Protein AF-A0AAV5FQT5-F1 (afdb_monomer)

Structure (mmCIF, N/CA/C/O backbone):
data_AF-A0AAV5FQT5-F1
#
_entry.id   AF-A0AAV5FQT5-F1
#
loop_
_atom_site.group_PDB
_atom_site.id
_atom_site.type_symbol
_atom_site.label_atom_id
_atom_site.label_alt_id
_atom_site.label_comp_id
_atom_site.label_asym_id
_atom_site.label_entity_id
_atom_site.label_seq_id
_atom_site.pdbx_PDB_ins_code
_atom_site.Cartn_x
_atom_site.Cartn_y
_atom_site.Cartn_z
_atom_site.occupancy
_atom_site.B_iso_or_equiv
_atom_site.auth_seq_id
_atom_site.auth_comp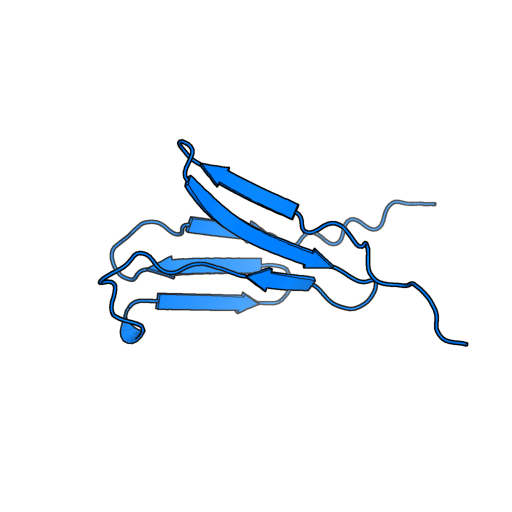_id
_atom_site.auth_asym_id
_atom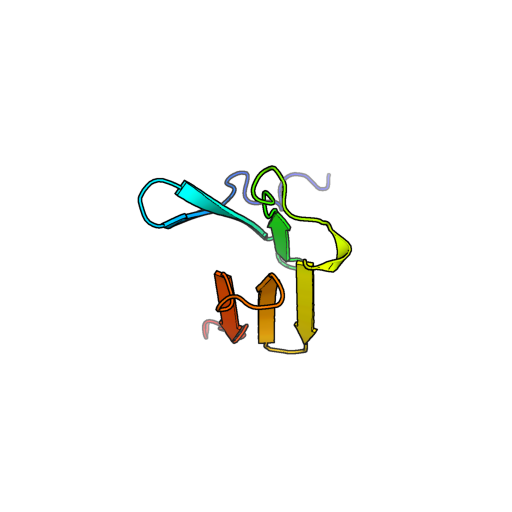_site.auth_atom_id
_atom_site.pdbx_PDB_model_num
ATOM 1 N N . MET A 1 1 ? 30.714 1.470 -10.345 1.00 42.59 1 MET A N 1
ATOM 2 C CA . MET A 1 1 ? 29.818 2.526 -9.838 1.00 42.59 1 MET A CA 1
ATOM 3 C C . MET A 1 1 ? 28.387 2.132 -10.179 1.00 42.59 1 MET A C 1
ATOM 5 O O . MET A 1 1 ? 28.074 2.060 -11.358 1.00 42.59 1 MET A O 1
ATOM 9 N N . ALA A 1 2 ? 27.563 1.783 -9.188 1.00 47.50 2 ALA A N 1
ATOM 10 C CA . ALA A 1 2 ? 26.138 1.485 -9.373 1.00 47.50 2 ALA A CA 1
ATOM 11 C C . ALA A 1 2 ? 25.345 2.747 -9.022 1.00 47.50 2 ALA A C 1
ATOM 13 O O . ALA A 1 2 ? 24.811 2.887 -7.927 1.00 47.50 2 ALA A O 1
ATOM 14 N N . GLU A 1 3 ? 25.389 3.726 -9.915 1.00 51.31 3 GLU A N 1
ATOM 15 C CA . GLU A 1 3 ? 24.834 5.046 -9.655 1.00 51.31 3 GLU A CA 1
ATOM 16 C C . GLU A 1 3 ? 23.615 5.234 -10.558 1.00 51.31 3 GLU A C 1
ATOM 18 O O . GLU A 1 3 ? 23.747 5.362 -11.772 1.00 51.31 3 GLU A O 1
ATOM 23 N N . LYS A 1 4 ? 22.436 5.276 -9.918 1.00 56.44 4 LYS A N 1
ATOM 24 C CA . LYS A 1 4 ? 21.155 5.795 -10.437 1.00 56.44 4 LYS A CA 1
ATOM 25 C C . LYS A 1 4 ? 20.275 4.813 -11.236 1.00 56.44 4 LYS A C 1
ATOM 27 O O . LYS A 1 4 ? 20.104 4.942 -12.441 1.00 56.44 4 LYS A O 1
ATOM 32 N N . LEU A 1 5 ? 19.619 3.888 -10.525 1.00 53.19 5 LEU A N 1
ATOM 33 C CA . LEU A 1 5 ? 18.516 3.057 -11.054 1.00 53.19 5 LEU A CA 1
ATOM 34 C C . LEU A 1 5 ? 17.195 3.172 -10.268 1.00 53.19 5 LEU A C 1
ATOM 36 O O . LEU A 1 5 ? 16.264 2.417 -10.525 1.00 53.19 5 LEU A O 1
ATOM 40 N N . ALA A 1 6 ? 17.073 4.129 -9.345 1.00 50.44 6 ALA A N 1
ATOM 41 C CA . ALA A 1 6 ? 15.777 4.477 -8.769 1.00 50.44 6 ALA A CA 1
ATOM 42 C C . ALA A 1 6 ? 15.267 5.761 -9.445 1.00 50.44 6 ALA A C 1
ATOM 44 O O . ALA A 1 6 ? 16.000 6.758 -9.463 1.00 50.44 6 ALA A O 1
ATOM 45 N N . PRO A 1 7 ? 14.048 5.794 -10.010 1.00 54.38 7 PRO A N 1
ATOM 46 C CA . PRO A 1 7 ? 13.407 7.062 -10.303 1.00 54.38 7 PRO A CA 1
ATOM 47 C C . PRO A 1 7 ? 13.305 7.836 -8.984 1.00 54.38 7 PRO A C 1
ATOM 49 O O . PRO A 1 7 ? 12.669 7.392 -8.038 1.00 54.38 7 PRO A O 1
ATOM 52 N N . GLU A 1 8 ? 13.938 9.008 -8.908 1.00 61.03 8 GLU A N 1
ATOM 53 C CA . GLU A 1 8 ? 13.909 9.864 -7.705 1.00 61.03 8 GLU A CA 1
ATOM 54 C C . GLU A 1 8 ? 12.491 10.347 -7.343 1.00 61.03 8 GLU A C 1
ATOM 56 O O . GLU A 1 8 ? 12.277 10.917 -6.274 1.00 61.03 8 GLU A O 1
ATOM 61 N N . LYS A 1 9 ? 11.507 10.146 -8.228 1.00 75.88 9 LYS A N 1
ATOM 62 C CA . LYS A 1 9 ? 10.126 10.578 -8.031 1.00 75.88 9 LYS A CA 1
ATOM 63 C C . LYS A 1 9 ? 9.258 9.438 -7.517 1.00 75.88 9 LYS A C 1
ATOM 65 O O . LYS A 1 9 ? 8.907 8.529 -8.262 1.00 75.88 9 LYS A O 1
ATOM 70 N N . ARG A 1 10 ? 8.823 9.578 -6.266 1.00 87.56 10 ARG A N 1
ATOM 71 C CA . ARG A 1 10 ? 7.645 8.876 -5.754 1.00 87.56 10 ARG A CA 1
ATOM 72 C C . ARG A 1 10 ? 6.396 9.366 -6.473 1.00 87.56 10 ARG A C 1
ATOM 74 O O . ARG A 1 10 ? 6.198 10.567 -6.670 1.00 87.56 10 ARG A O 1
ATOM 81 N N . HIS A 1 11 ? 5.554 8.421 -6.846 1.00 87.56 11 HIS A N 1
ATOM 82 C CA . HIS A 1 11 ? 4.211 8.658 -7.339 1.00 87.56 11 HIS A CA 1
ATOM 83 C C . HIS A 1 11 ? 3.233 8.626 -6.164 1.00 87.56 11 HIS A C 1
ATOM 85 O O . HIS A 1 11 ? 3.469 7.927 -5.183 1.00 87.56 11 HIS A O 1
ATOM 91 N N . ALA A 1 12 ? 2.136 9.375 -6.257 1.00 88.00 12 ALA A N 1
ATOM 92 C CA . ALA A 1 12 ? 1.108 9.424 -5.225 1.00 88.00 12 ALA A CA 1
ATOM 93 C C . ALA A 1 12 ? -0.279 9.324 -5.858 1.00 88.00 12 ALA A C 1
ATOM 95 O O . ALA A 1 12 ? -0.567 10.007 -6.844 1.00 88.00 12 ALA A O 1
ATOM 96 N N . PHE A 1 13 ? -1.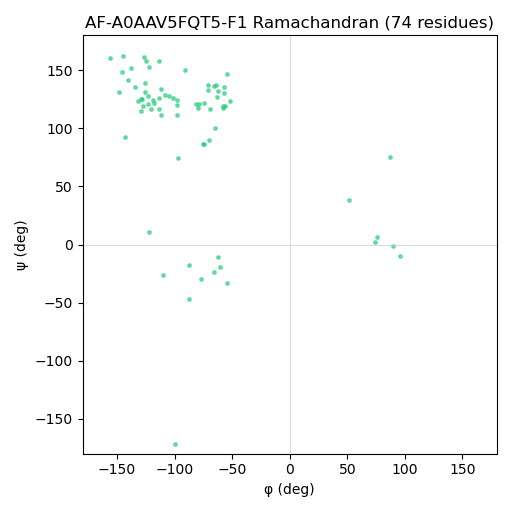149 8.510 -5.268 1.00 84.31 13 PHE A N 1
ATOM 97 C CA . PHE A 1 13 ? -2.568 8.501 -5.590 1.00 84.31 13 PHE A CA 1
ATOM 98 C C . PHE A 1 13 ? -3.320 9.330 -4.551 1.00 84.31 13 PHE A C 1
ATOM 100 O O . PHE A 1 13 ? -3.283 9.038 -3.354 1.00 84.31 13 PHE A O 1
ATOM 107 N N . VAL A 1 14 ? -3.996 10.379 -5.017 1.00 84.12 14 VAL A N 1
ATOM 108 C CA . VAL A 1 14 ? -4.777 11.292 -4.180 1.00 84.12 14 VAL A CA 1
ATOM 109 C C . VAL A 1 14 ? -6.251 11.142 -4.537 1.00 84.12 14 VAL A C 1
ATOM 111 O O . VAL A 1 14 ? -6.633 11.295 -5.694 1.00 84.12 14 VAL A O 1
ATOM 114 N N . HIS A 1 15 ? -7.084 10.877 -3.535 1.00 77.12 15 HIS A N 1
ATOM 115 C CA . HIS A 1 15 ? -8.532 10.783 -3.662 1.00 77.12 15 HIS A CA 1
ATOM 116 C C 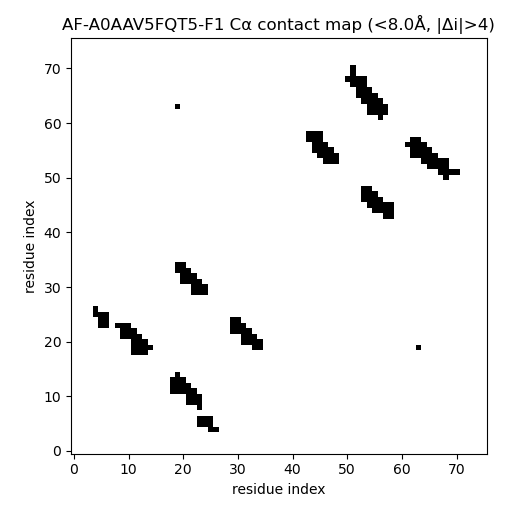. HIS A 1 15 ? -9.188 11.776 -2.698 1.00 77.12 15 HIS A C 1
ATOM 118 O O . HIS A 1 15 ? -8.854 11.805 -1.518 1.00 77.12 15 HIS A O 1
ATOM 124 N N . ASN A 1 16 ? -10.094 12.625 -3.193 1.00 82.88 16 ASN A N 1
ATOM 125 C CA . ASN A 1 16 ? -10.752 13.684 -2.408 1.00 82.88 16 ASN A CA 1
ATOM 126 C C . ASN A 1 16 ? -9.777 14.588 -1.625 1.00 82.88 16 ASN A C 1
ATOM 128 O O . ASN A 1 16 ? -10.031 14.959 -0.483 1.00 82.88 16 ASN A O 1
ATOM 132 N N . GLY A 1 17 ? -8.626 14.912 -2.224 1.00 82.88 17 GLY A N 1
ATOM 133 C CA . GLY A 1 17 ? -7.587 15.722 -1.576 1.00 82.88 17 GLY A CA 1
ATOM 134 C C . GLY A 1 17 ? -6.779 14.987 -0.501 1.00 82.88 17 GLY A C 1
ATOM 135 O O . GLY A 1 17 ? -5.886 15.583 0.095 1.00 82.88 17 GLY A O 1
ATOM 136 N N . GLN A 1 18 ? -7.047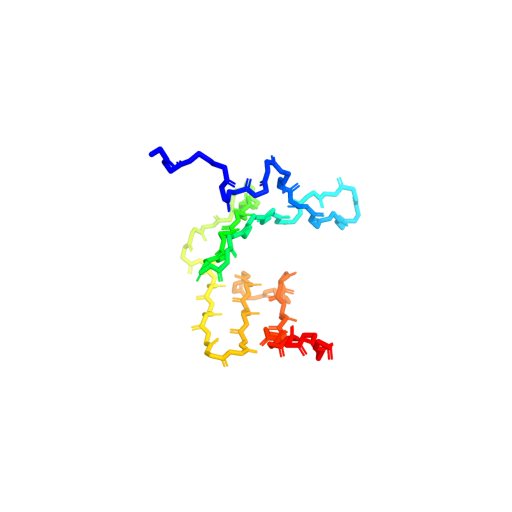 13.699 -0.269 1.00 81.31 18 GLN A N 1
ATOM 137 C CA . GLN A 1 18 ? -6.298 12.853 0.652 1.00 81.31 18 GLN A CA 1
ATOM 138 C C . GLN A 1 18 ? -5.387 11.903 -0.119 1.00 81.31 18 GLN A C 1
ATOM 140 O O . GLN A 1 18 ? -5.818 11.191 -1.026 1.00 81.31 18 GLN A O 1
ATOM 145 N N . LYS A 1 19 ? -4.107 11.889 0.248 1.00 85.62 19 LYS A N 1
ATOM 146 C CA . LYS A 1 19 ? -3.136 10.931 -0.276 1.00 85.62 19 LYS A CA 1
ATOM 147 C C . LYS A 1 19 ? -3.474 9.545 0.273 1.00 85.62 19 LYS A C 1
ATOM 149 O O . LYS A 1 19 ? -3.455 9.345 1.482 1.00 85.62 19 LYS A O 1
ATOM 154 N N . VAL A 1 20 ? -3.825 8.619 -0.614 1.00 80.62 20 VAL A N 1
ATOM 155 C CA . VAL A 1 20 ? -4.234 7.255 -0.249 1.00 80.62 20 VAL A CA 1
ATOM 156 C C . VAL A 1 20 ? -3.011 6.349 -0.150 1.00 80.62 20 VAL A C 1
ATOM 158 O O . VAL A 1 20 ? -2.866 5.611 0.819 1.00 80.62 20 VAL A O 1
ATOM 161 N N . PHE A 1 21 ? -2.121 6.411 -1.143 1.00 85.06 21 PHE A N 1
ATOM 162 C CA . PHE A 1 21 ? -0.856 5.682 -1.144 1.00 85.06 21 PHE A CA 1
ATOM 163 C C . PHE A 1 21 ? 0.176 6.353 -2.049 1.00 85.06 21 PHE A C 1
ATOM 165 O O . PHE A 1 21 ? -0.163 7.132 -2.945 1.00 85.06 21 PHE A O 1
ATOM 172 N N . GLU A 1 22 ? 1.437 6.015 -1.816 1.00 89.44 22 GLU A N 1
ATOM 173 C CA . GLU A 1 22 ? 2.582 6.393 -2.636 1.00 89.44 22 GLU A CA 1
ATOM 174 C C . GLU A 1 22 ? 3.304 5.149 -3.127 1.00 89.44 22 GLU A C 1
ATOM 176 O O . GLU A 1 22 ? 3.276 4.112 -2.466 1.00 89.44 22 GLU A O 1
ATOM 181 N N . TRP A 1 23 ? 3.968 5.249 -4.272 1.00 88.06 23 TRP A N 1
ATOM 182 C CA . TRP A 1 23 ? 4.844 4.185 -4.733 1.00 88.06 23 TRP A CA 1
ATOM 183 C C . TRP A 1 23 ? 6.056 4.716 -5.483 1.00 88.06 23 TRP A C 1
ATOM 185 O O . TRP A 1 23 ? 5.998 5.740 -6.166 1.00 88.06 23 TRP A O 1
ATOM 195 N N . ASP A 1 24 ? 7.154 3.986 -5.369 1.00 88.50 24 ASP A N 1
ATOM 196 C CA . ASP A 1 24 ? 8.286 4.069 -6.280 1.00 88.50 24 ASP A CA 1
ATOM 197 C C . ASP A 1 24 ? 8.578 2.676 -6.830 1.00 88.50 24 ASP A C 1
ATOM 199 O O . ASP A 1 24 ? 8.132 1.665 -6.286 1.00 88.50 24 ASP A O 1
ATOM 203 N N . GLN A 1 25 ? 9.241 2.626 -7.977 1.00 82.94 25 GLN A N 1
ATOM 204 C CA . GLN A 1 25 ? 9.574 1.367 -8.624 1.00 82.94 25 GLN A CA 1
ATOM 205 C C . GLN A 1 25 ? 10.966 1.437 -9.224 1.00 82.94 25 GLN A C 1
ATOM 207 O O . GLN A 1 25 ? 11.342 2.456 -9.796 1.00 82.94 25 GLN A O 1
ATOM 212 N N . THR A 1 26 ? 11.708 0.349 -9.126 1.00 85.19 26 THR A N 1
ATOM 213 C CA . THR A 1 26 ? 12.909 0.104 -9.922 1.00 85.19 26 THR A CA 1
ATOM 214 C C . THR A 1 26 ? 12.546 -0.831 -11.081 1.00 85.19 26 THR A C 1
ATOM 216 O O . THR A 1 26 ? 11.374 -1.118 -11.321 1.00 85.19 26 THR A O 1
ATOM 219 N N . LEU A 1 27 ? 13.542 -1.306 -11.832 1.00 80.81 27 LEU A N 1
ATOM 220 C CA . LEU A 1 27 ? 13.321 -2.344 -12.846 1.00 80.81 27 LEU A CA 1
ATOM 221 C C . LEU A 1 27 ? 12.891 -3.688 -12.238 1.00 80.81 27 LEU A C 1
ATOM 223 O O . LEU A 1 27 ? 12.285 -4.497 -12.934 1.00 80.81 27 LEU A O 1
ATOM 227 N N . GLU A 1 28 ? 13.217 -3.929 -10.968 1.00 84.25 28 GLU A N 1
ATOM 228 C CA . GLU A 1 28 ? 13.052 -5.233 -10.316 1.00 84.25 28 GLU A CA 1
ATOM 229 C C . GLU A 1 28 ? 11.946 -5.221 -9.256 1.00 84.25 28 GLU A C 1
ATOM 231 O O . GLU A 1 28 ? 11.340 -6.256 -8.98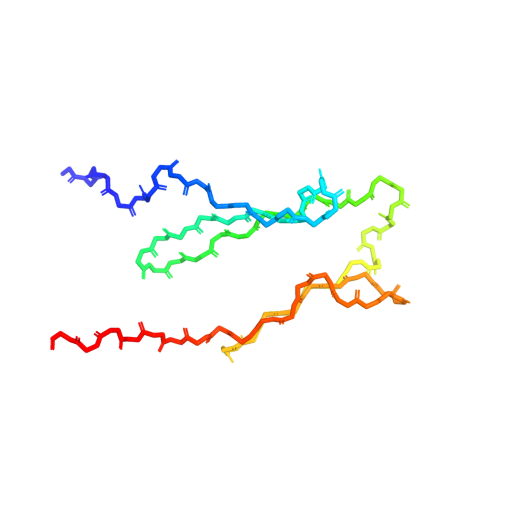1 1.00 84.25 28 GLU A O 1
ATOM 236 N N . GLU A 1 29 ? 11.654 -4.059 -8.669 1.00 82.56 29 GLU A N 1
ATOM 237 C CA . GLU A 1 29 ? 10.809 -3.958 -7.482 1.00 82.56 29 GLU A CA 1
ATOM 238 C C . GLU A 1 29 ? 9.831 -2.787 -7.565 1.00 82.56 29 GLU A C 1
ATOM 240 O O . GLU A 1 29 ? 10.107 -1.754 -8.173 1.00 82.56 29 GLU A O 1
ATOM 245 N N . VAL A 1 30 ? 8.695 -2.929 -6.881 1.00 84.19 30 VAL A N 1
ATOM 246 C CA . VAL A 1 30 ? 7.742 -1.844 -6.630 1.00 84.19 30 VAL A CA 1
ATOM 247 C C . VAL A 1 30 ? 7.557 -1.718 -5.123 1.00 84.19 30 VAL A C 1
ATOM 249 O O . VAL A 1 30 ? 7.099 -2.657 -4.471 1.00 84.19 30 VAL A O 1
ATOM 252 N N . ASN A 1 31 ? 7.867 -0.547 -4.573 1.00 86.75 31 ASN A N 1
ATOM 253 C CA . ASN A 1 31 ? 7.646 -0.216 -3.171 1.00 86.75 31 ASN A CA 1
ATOM 254 C C . ASN A 1 31 ? 6.351 0.584 -3.037 1.00 86.75 31 ASN A C 1
ATOM 256 O O . ASN A 1 31 ? 6.210 1.632 -3.660 1.00 86.75 31 ASN A O 1
ATOM 260 N N . MET A 1 32 ? 5.414 0.121 -2.205 1.00 83.88 32 MET A N 1
ATOM 261 C CA . MET A 1 32 ? 4.174 0.842 -1.892 1.00 83.88 32 MET A CA 1
ATOM 262 C C . MET A 1 32 ? 4.164 1.310 -0.435 1.00 83.88 32 MET A C 1
ATOM 264 O O . MET A 1 32 ? 4.418 0.530 0.483 1.00 83.88 32 MET A O 1
ATOM 268 N N . TYR A 1 33 ? 3.795 2.569 -0.219 1.00 86.31 33 TYR A N 1
ATOM 269 C CA . TYR A 1 33 ? 3.673 3.210 1.087 1.00 86.31 33 TYR A CA 1
ATOM 270 C C . TYR A 1 33 ? 2.229 3.651 1.300 1.00 86.31 33 TYR A C 1
ATOM 272 O O . TYR A 1 33 ? 1.668 4.388 0.491 1.00 86.31 33 TYR A O 1
ATOM 280 N N . ILE A 1 34 ? 1.614 3.200 2.389 1.00 82.00 34 ILE A N 1
ATOM 281 C CA . ILE A 1 34 ? 0.195 3.436 2.669 1.00 82.00 34 ILE A CA 1
ATOM 282 C C . ILE A 1 34 ? 0.086 3.996 4.077 1.00 82.00 34 ILE A C 1
ATOM 284 O O . ILE A 1 34 ? 0.424 3.321 5.051 1.00 82.00 34 ILE A O 1
ATOM 288 N N . GLU A 1 35 ? -0.373 5.240 4.186 1.00 80.69 35 GLU A N 1
ATOM 289 C CA . GLU A 1 35 ? -0.623 5.863 5.481 1.00 80.69 35 GLU A CA 1
ATOM 290 C C . GLU A 1 35 ? -1.964 5.365 6.022 1.00 80.69 35 GLU A C 1
ATOM 292 O O . GLU A 1 35 ? -3.022 5.583 5.431 1.00 80.69 35 GLU A O 1
ATOM 297 N N . LEU A 1 36 ? -1.928 4.672 7.160 1.00 76.50 36 LEU A N 1
ATOM 298 C CA . LEU A 1 36 ? -3.153 4.213 7.802 1.00 76.50 36 LEU A CA 1
ATOM 299 C C . LEU A 1 36 ? -3.917 5.404 8.397 1.00 76.50 36 LEU A C 1
ATOM 301 O O . LEU A 1 36 ? -3.311 6.246 9.069 1.00 76.50 36 LEU A O 1
ATOM 305 N N . PRO A 1 37 ? -5.252 5.459 8.238 1.00 75.50 37 PRO A N 1
ATOM 306 C CA . PRO A 1 37 ? -6.060 6.456 8.919 1.00 75.50 37 PRO A CA 1
ATOM 307 C C . PRO A 1 37 ? -5.855 6.360 10.435 1.00 75.50 37 PRO A C 1
ATOM 309 O O . PRO A 1 37 ? -5.854 5.268 11.016 1.00 75.50 37 PRO A O 1
ATOM 312 N N . LYS A 1 38 ? -5.697 7.513 11.093 1.00 79.88 38 LYS A N 1
ATOM 313 C CA . LYS A 1 38 ? -5.517 7.573 12.549 1.00 79.88 38 LYS A CA 1
ATOM 314 C C . LYS A 1 38 ? -6.698 6.892 13.249 1.00 79.88 38 LYS A C 1
ATOM 316 O O . LYS A 1 38 ? -7.850 7.188 12.955 1.00 79.88 38 LYS A O 1
ATOM 321 N N . GLY A 1 39 ? -6.400 5.996 14.189 1.00 81.19 39 GLY A N 1
ATOM 322 C CA . GLY A 1 39 ? -7.412 5.277 14.970 1.00 81.19 39 GLY A CA 1
ATOM 323 C C . GLY A 1 39 ? -7.892 3.957 14.362 1.00 81.19 39 GLY A C 1
ATOM 324 O O . GLY A 1 39 ? -8.678 3.267 15.006 1.00 81.19 39 GLY A O 1
ATOM 325 N N . VAL A 1 40 ? -7.408 3.557 13.179 1.00 81.50 40 VAL A N 1
ATOM 326 C CA . VAL A 1 40 ? -7.684 2.219 12.638 1.00 81.50 40 VAL A CA 1
ATOM 327 C C . VAL A 1 40 ? -6.730 1.196 13.267 1.00 81.50 40 VAL A C 1
ATOM 329 O O . VAL A 1 40 ? -5.514 1.317 13.110 1.00 81.50 40 VAL A O 1
ATOM 332 N N . PRO A 1 41 ? -7.239 0.156 13.956 1.00 85.00 41 PRO A N 1
ATOM 333 C CA . PRO A 1 41 ? -6.404 -0.923 14.463 1.00 85.00 41 PRO A CA 1
ATOM 334 C C . PRO A 1 41 ? -5.709 -1.665 13.319 1.00 85.00 41 PRO A C 1
ATOM 336 O O . PRO A 1 41 ? -6.365 -2.113 12.378 1.00 85.00 41 PRO A O 1
ATOM 339 N N . THR A 1 42 ? -4.403 -1.896 13.446 1.00 81.00 42 THR A N 1
ATOM 340 C CA . THR A 1 42 ? -3.586 -2.596 12.437 1.00 81.00 42 THR A CA 1
ATOM 341 C C . THR A 1 42 ? -4.135 -3.975 12.066 1.00 81.00 42 THR A C 1
ATOM 343 O O . THR A 1 42 ? -4.080 -4.360 10.906 1.00 81.00 42 THR A O 1
ATOM 346 N N . LYS A 1 43 ? -4.768 -4.689 13.006 1.00 85.81 43 LYS A N 1
ATOM 347 C CA . LYS A 1 43 ? -5.427 -5.990 12.762 1.00 85.81 43 LYS A CA 1
ATOM 348 C C . LYS A 1 43 ? -6.573 -5.955 11.741 1.00 85.81 43 LYS A C 1
ATOM 350 O O . LYS A 1 43 ? -7.007 -7.006 11.272 1.00 85.81 43 LYS A O 1
ATOM 355 N N . LEU A 1 44 ? -7.132 -4.775 11.473 1.00 85.38 44 LEU A N 1
ATOM 356 C CA . LEU A 1 44 ? -8.176 -4.602 10.465 1.00 85.38 44 LEU A CA 1
ATOM 357 C C . LEU A 1 44 ? -7.581 -4.346 9.083 1.00 85.38 44 LEU A C 1
ATOM 359 O O . LEU A 1 44 ? -8.285 -4.525 8.096 1.00 85.38 44 LEU A O 1
ATOM 363 N N . PHE A 1 45 ? -6.312 -3.955 8.996 1.00 84.81 45 PHE A N 1
ATOM 364 C CA . PHE A 1 45 ? -5.648 -3.758 7.722 1.00 84.81 45 PHE A CA 1
ATOM 365 C C . PHE A 1 45 ? -5.389 -5.101 7.040 1.00 84.81 45 PHE A C 1
ATOM 367 O O . PHE A 1 45 ? -4.906 -6.054 7.655 1.00 84.81 45 PHE A O 1
ATOM 374 N N . ARG A 1 46 ? -5.723 -5.175 5.754 1.00 85.69 46 ARG A N 1
ATOM 375 C CA . ARG A 1 46 ? -5.507 -6.342 4.908 1.00 85.69 46 ARG A CA 1
ATOM 376 C C . ARG A 1 46 ? -4.752 -5.900 3.664 1.00 85.69 46 ARG A C 1
ATOM 378 O O . ARG A 1 46 ? -5.261 -5.101 2.888 1.00 85.69 46 ARG A O 1
ATOM 385 N N . CYS A 1 47 ? -3.566 -6.462 3.476 1.00 85.44 47 CYS A N 1
ATOM 386 C CA . CYS A 1 47 ? -2.779 -6.336 2.257 1.00 85.44 47 CYS A CA 1
ATOM 387 C C . CYS A 1 47 ? -2.619 -7.734 1.661 1.00 85.44 47 CYS A C 1
ATOM 389 O O . CYS A 1 47 ? -2.148 -8.646 2.343 1.00 85.44 47 CYS A O 1
ATOM 391 N N . THR A 1 48 ? -3.074 -7.915 0.426 1.00 86.31 48 THR A N 1
ATOM 392 C CA . THR A 1 48 ? -2.963 -9.170 -0.316 1.00 86.31 48 THR A CA 1
ATOM 393 C C . THR A 1 48 ? -2.180 -8.891 -1.588 1.00 86.31 48 THR A C 1
ATOM 395 O O . THR A 1 48 ? -2.621 -8.114 -2.431 1.00 86.31 48 THR A O 1
ATOM 398 N N . ILE A 1 49 ? -1.016 -9.524 -1.713 1.00 84.75 49 ILE A N 1
ATOM 399 C CA . ILE A 1 49 ? -0.155 -9.432 -2.891 1.00 84.75 49 ILE A CA 1
ATOM 400 C C . ILE A 1 4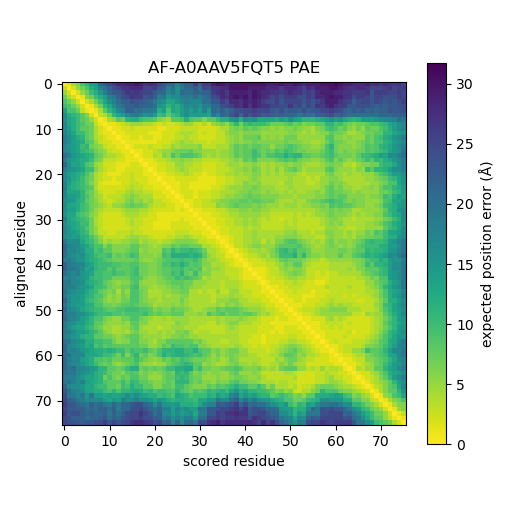9 ? -0.133 -10.816 -3.532 1.00 84.75 49 ILE A C 1
ATOM 402 O O . ILE A 1 49 ? 0.288 -11.792 -2.911 1.00 84.75 49 ILE A O 1
ATOM 406 N N . GLN A 1 50 ? -0.636 -10.902 -4.757 1.00 86.12 50 GLN A N 1
ATOM 407 C CA . GLN A 1 50 ? -0.651 -12.105 -5.582 1.00 86.12 50 GLN A CA 1
ATOM 408 C C . GLN A 1 50 ? -0.010 -11.791 -6.937 1.00 86.12 50 GLN A C 1
ATOM 410 O O . GLN A 1 50 ? 0.099 -10.633 -7.344 1.00 86.12 50 GLN A O 1
ATOM 415 N N . ALA A 1 51 ? 0.415 -12.824 -7.665 1.00 84.50 51 ALA A N 1
ATOM 416 C CA . ALA A 1 51 ? 0.938 -12.635 -9.014 1.00 84.50 51 ALA A CA 1
ATOM 417 C C . ALA A 1 51 ? -0.121 -11.946 -9.895 1.00 84.50 51 ALA A C 1
ATOM 419 O O . ALA A 1 51 ? -1.213 -12.472 -10.101 1.00 84.50 51 ALA A O 1
ATOM 420 N N . GLY A 1 52 ? 0.194 -10.747 -10.391 1.00 83.75 52 GLY A N 1
ATOM 421 C CA . GLY A 1 52 ? -0.713 -9.969 -11.235 1.00 83.75 52 GLY A CA 1
ATOM 422 C C . GLY A 1 52 ? -1.869 -9.274 -10.504 1.00 83.75 52 GLY A C 1
ATOM 423 O O . GLY A 1 52 ? -2.724 -8.686 -11.167 1.00 83.75 52 GLY A O 1
ATOM 424 N N . HIS A 1 53 ? -1.927 -9.299 -9.168 1.00 84.94 53 HIS A N 1
ATOM 425 C CA . HIS A 1 53 ? -3.012 -8.670 -8.408 1.00 84.94 53 HIS A CA 1
ATOM 426 C C . HIS A 1 53 ? -2.551 -8.147 -7.048 1.00 84.94 53 HIS A C 1
ATOM 428 O O . HIS A 1 53 ? -1.900 -8.852 -6.280 1.00 84.94 53 HIS A O 1
ATOM 434 N N . ILE A 1 54 ? -2.911 -6.901 -6.751 1.00 83.94 54 ILE A N 1
ATOM 435 C CA . ILE A 1 54 ? -2.630 -6.257 -5.470 1.00 83.94 54 ILE A CA 1
ATOM 436 C C . ILE A 1 54 ? -3.937 -5.687 -4.930 1.00 83.94 54 ILE A C 1
ATOM 438 O O . ILE A 1 54 ? -4.613 -4.896 -5.596 1.00 83.94 54 ILE A O 1
ATOM 442 N N . GLU A 1 55 ? -4.269 -6.075 -3.703 1.00 87.31 55 GLU A N 1
ATOM 443 C CA . GLU A 1 55 ? -5.412 -5.556 -2.963 1.00 87.31 55 GLU A CA 1
ATOM 444 C C . GLU A 1 55 ? -4.976 -5.023 -1.601 1.00 87.31 55 GLU A C 1
ATOM 446 O O . GLU A 1 55 ? -4.307 -5.710 -0.825 1.00 87.31 55 GLU A O 1
ATOM 451 N N . VAL A 1 56 ? -5.428 -3.813 -1.283 1.00 84.88 56 VAL A N 1
ATOM 452 C CA . VAL A 1 56 ? -5.278 -3.208 0.035 1.00 84.88 56 VAL A CA 1
ATOM 453 C C . VAL A 1 56 ? -6.623 -2.700 0.528 1.00 84.88 56 VAL A C 1
ATOM 455 O O . VAL A 1 56 ? -7.287 -1.891 -0.122 1.00 84.88 56 VAL A O 1
ATOM 458 N N . ALA A 1 57 ? -7.011 -3.157 1.715 1.00 85.25 57 ALA A N 1
ATOM 459 C CA . ALA A 1 57 ? -8.302 -2.878 2.319 1.00 85.25 57 ALA A CA 1
ATOM 460 C C . ALA A 1 57 ? -8.209 -2.729 3.842 1.00 85.25 57 ALA A C 1
ATOM 462 O O . ALA A 1 57 ? -7.276 -3.200 4.493 1.00 85.25 57 ALA A O 1
ATOM 463 N N . ILE A 1 58 ? -9.242 -2.129 4.425 1.00 85.44 58 ILE A N 1
ATOM 464 C CA . ILE A 1 58 ? -9.536 -2.210 5.856 1.00 85.44 58 ILE A CA 1
ATOM 465 C C . ILE A 1 58 ? -10.777 -3.086 5.979 1.00 85.44 58 ILE A C 1
ATOM 467 O O . ILE A 1 58 ? -11.778 -2.868 5.301 1.00 85.44 58 ILE A O 1
ATOM 471 N N . ARG A 1 59 ? -10.703 -4.107 6.831 1.00 82.38 59 ARG A N 1
ATOM 472 C CA . ARG A 1 59 ? -11.778 -5.069 7.069 1.00 82.38 59 ARG A CA 1
ATOM 473 C C . ARG A 1 59 ? -13.081 -4.329 7.388 1.00 82.38 59 ARG A C 1
ATOM 475 O O . ARG A 1 59 ? -13.133 -3.570 8.349 1.00 82.38 59 ARG A O 1
ATOM 482 N N . GLY A 1 60 ? -14.125 -4.612 6.609 1.00 82.81 60 GLY A N 1
ATOM 483 C CA . GLY A 1 60 ? -15.445 -3.984 6.737 1.00 82.81 60 GLY A CA 1
ATOM 484 C C . GLY A 1 60 ? -15.679 -2.794 5.801 1.00 82.81 60 GLY A C 1
ATOM 485 O O . GLY A 1 60 ? -16.823 -2.377 5.666 1.00 82.81 60 GLY A O 1
ATOM 486 N N . ASN A 1 61 ? -14.642 -2.306 5.111 1.00 80.25 61 ASN A N 1
ATOM 487 C CA . ASN A 1 61 ? -14.732 -1.234 4.120 1.00 80.25 61 ASN A CA 1
ATOM 488 C C . ASN A 1 61 ? -14.401 -1.752 2.708 1.00 80.25 61 ASN A C 1
ATOM 490 O O . ASN A 1 61 ? -13.697 -2.759 2.573 1.00 80.25 61 ASN A O 1
ATOM 494 N N . PRO A 1 62 ? -14.852 -1.056 1.647 1.00 80.38 62 PRO A N 1
ATOM 495 C CA . PRO A 1 62 ? -14.341 -1.275 0.298 1.00 80.38 62 PRO A CA 1
ATOM 496 C C . PRO A 1 62 ? -12.805 -1.132 0.239 1.00 80.38 62 PRO A C 1
ATOM 498 O O . PRO A 1 62 ? -12.244 -0.319 0.981 1.00 80.38 62 PRO A O 1
ATOM 501 N N . PRO A 1 63 ? -12.112 -1.901 -0.622 1.00 79.94 63 PRO A N 1
ATOM 502 C CA . PRO A 1 63 ? -10.664 -1.802 -0.777 1.00 79.94 63 PRO A CA 1
ATOM 503 C C . PRO A 1 63 ? -10.256 -0.424 -1.314 1.00 79.94 63 PRO A C 1
ATOM 505 O O . PRO A 1 63 ? -10.866 0.094 -2.248 1.00 79.94 63 PRO A O 1
ATOM 508 N N . TYR A 1 64 ? -9.198 0.148 -0.740 1.00 77.12 64 TYR A N 1
ATOM 509 C CA . TYR A 1 64 ? -8.618 1.428 -1.170 1.00 77.12 64 TYR A CA 1
ATOM 510 C C . TYR A 1 64 ? -7.772 1.274 -2.431 1.00 77.12 64 TYR A C 1
ATOM 512 O O . TYR A 1 64 ? -7.661 2.200 -3.230 1.00 77.12 64 TYR A O 1
ATOM 520 N N . LEU A 1 65 ? -7.173 0.094 -2.594 1.00 77.44 65 LEU A N 1
ATOM 521 C CA . LEU A 1 65 ? -6.419 -0.298 -3.770 1.00 77.44 65 LEU A CA 1
ATOM 522 C C . LEU A 1 65 ? -6.895 -1.683 -4.186 1.00 77.44 65 LEU A C 1
ATOM 524 O O . LEU A 1 65 ? -6.850 -2.618 -3.394 1.00 77.44 65 LEU A O 1
ATOM 528 N N . ASN A 1 66 ? -7.351 -1.812 -5.423 1.00 83.12 66 ASN A N 1
ATOM 529 C CA . ASN A 1 66 ? -7.645 -3.100 -6.031 1.00 83.12 66 ASN A CA 1
ATOM 530 C C . ASN A 1 66 ? -7.235 -3.022 -7.496 1.00 83.12 66 ASN A C 1
ATOM 532 O O . ASN A 1 66 ? -7.985 -2.527 -8.339 1.00 83.12 66 ASN A O 1
ATOM 536 N N . VAL A 1 67 ? -6.000 -3.427 -7.770 1.00 77.19 67 VAL A N 1
ATOM 537 C CA . VAL A 1 67 ? -5.388 -3.272 -9.088 1.00 77.19 67 VAL A CA 1
ATOM 538 C C . VAL A 1 67 ? -4.890 -4.608 -9.597 1.00 77.19 67 VAL A C 1
ATOM 540 O O . VAL A 1 67 ? -4.298 -5.405 -8.867 1.00 77.19 67 VAL A O 1
ATOM 543 N N . ARG A 1 68 ? -5.099 -4.848 -10.891 1.00 76.56 68 ARG A N 1
ATOM 544 C CA . ARG A 1 68 ? -4.353 -5.883 -11.598 1.00 76.56 68 ARG A CA 1
ATOM 545 C C . ARG A 1 68 ? -2.979 -5.323 -11.930 1.00 76.56 68 ARG A C 1
ATOM 547 O O . ARG A 1 68 ? -2.878 -4.320 -12.629 1.00 76.56 68 ARG A O 1
ATOM 554 N N . ALA A 1 69 ? -1.938 -5.976 -11.433 1.00 67.00 69 ALA A N 1
ATOM 555 C CA . ALA A 1 69 ? -0.576 -5.710 -11.857 1.00 67.00 69 ALA A CA 1
ATOM 556 C C . ALA A 1 69 ? -0.390 -6.314 -13.257 1.00 67.00 69 ALA A C 1
ATOM 558 O O . ALA A 1 69 ? -0.008 -7.472 -13.427 1.00 67.00 69 ALA A O 1
ATOM 559 N N . SER A 1 70 ? -0.746 -5.545 -14.279 1.00 67.50 70 SER A N 1
ATOM 560 C CA . SER A 1 70 ? -0.463 -5.892 -15.667 1.00 67.50 70 SER A CA 1
ATOM 561 C C . SER A 1 70 ? 1.021 -5.676 -15.949 1.00 67.50 70 SER A C 1
ATOM 563 O O . SER A 1 70 ? 1.517 -4.558 -15.830 1.00 67.50 70 SER A O 1
ATOM 565 N N . HIS A 1 71 ? 1.715 -6.734 -16.370 1.00 61.41 71 HIS A N 1
ATOM 566 C CA . HIS A 1 71 ? 3.018 -6.605 -17.013 1.00 61.41 71 HIS A CA 1
ATOM 567 C C . HIS A 1 71 ? 2.792 -5.979 -18.394 1.00 61.41 71 HIS A C 1
ATOM 569 O O . HIS A 1 71 ? 2.551 -6.686 -19.370 1.00 61.41 71 HIS A O 1
ATOM 575 N N . HIS A 1 72 ? 2.817 -4.649 -18.489 1.00 51.09 72 HIS A N 1
ATOM 576 C CA . HIS A 1 72 ? 2.977 -3.999 -19.785 1.00 51.09 72 HIS A CA 1
ATOM 577 C C . HIS A 1 72 ? 4.445 -4.137 -20.188 1.00 51.09 72 HIS A C 1
ATOM 579 O O . HIS A 1 72 ? 5.267 -3.265 -19.924 1.00 51.09 72 HIS A O 1
ATOM 585 N N . SER A 1 73 ? 4.787 -5.255 -20.829 1.00 44.41 73 SER A N 1
ATOM 586 C CA . SER A 1 73 ? 5.938 -5.270 -21.724 1.00 44.41 73 SER A CA 1
ATOM 587 C C . SER A 1 73 ? 5.585 -4.337 -22.882 1.00 44.41 73 SER A C 1
ATOM 589 O O . SER A 1 73 ? 4.801 -4.721 -23.751 1.00 44.41 73 SER A O 1
ATOM 591 N N . SER A 1 74 ? 6.076 -3.095 -22.874 1.00 37.72 74 SER A N 1
ATOM 592 C CA . SER A 1 74 ? 6.064 -2.288 -24.097 1.00 37.72 74 SER A CA 1
ATOM 593 C C . SER A 1 74 ? 6.815 -3.086 -25.164 1.00 37.72 74 SER A C 1
ATOM 595 O O . SER A 1 74 ? 7.978 -3.422 -24.926 1.00 37.72 74 SER A O 1
ATOM 597 N N . PRO A 1 75 ? 6.181 -3.453 -26.292 1.00 43.62 75 PRO A N 1
ATOM 598 C CA . PRO A 1 75 ? 6.925 -4.011 -27.405 1.00 43.62 75 PRO A CA 1
ATOM 599 C C . PRO A 1 75 ? 7.896 -2.932 -27.893 1.00 43.62 75 PRO A C 1
ATOM 601 O O . PRO A 1 75 ? 7.496 -1.783 -28.094 1.00 43.62 75 PRO A O 1
ATOM 604 N N . LEU A 1 76 ? 9.171 -3.312 -27.968 1.00 38.88 76 LEU A N 1
ATOM 605 C CA . LEU A 1 76 ? 10.245 -2.536 -28.587 1.00 38.88 76 LEU A CA 1
ATOM 606 C C . LEU A 1 76 ? 9.929 -2.238 -30.055 1.00 38.88 76 LEU A C 1
ATOM 608 O O . LEU A 1 76 ? 9.333 -3.123 -30.714 1.00 38.88 76 LEU A O 1
#

Nearest PDB structures (foldseek):
  2rh0-assembly2_C  TM=7.056E-01  e=8.235E-03  Mus musculus
  3qor-assembly4_D  TM=7.269E-01  e=5.076E-02  Homo sapiens
  8pjs-assembly1_A  TM=3.274E-01  e=2.713E+00  synthetic construct
  8pjv-assembly1_A  TM=3.014E-01  e=3.405E+00  synthetic construct
  7on7-assembly1_A  TM=3.469E-01  e=7.129E+00  synthetic construct

Sequence (76 aa):
MAEKLAPEKRHAFVHNGQKVFEWDQTLEEVNMYIELPKGVPTKLFRCTIQAGHIEVAIRGNPPYLNVRASHHSSPL

Organism: NCBI:txid191504

InterPro domains:
  IPR007052 CS domai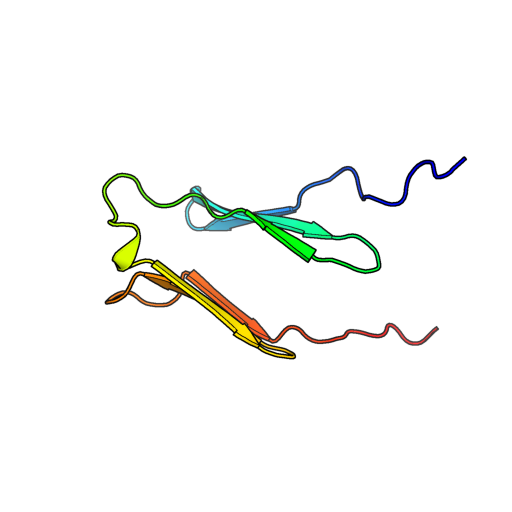n [PF04969] (21-64)
  IPR008978 HSP20-like chaperone [G3DSA:2.60.40.790] (16-71)
  IPR008978 HSP20-like chap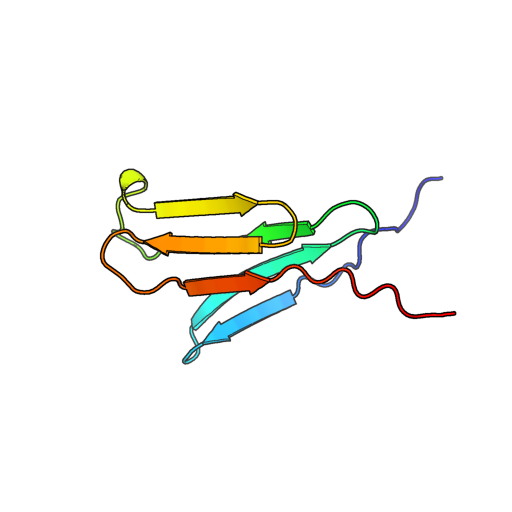erone [SSF49764] (9-67)
  IPR037898 NudC family [PTHR12356] (18-66)

Secondary structure (DSSP, 8-state):
-----S-S--EEEEETTEEEEEEEE-SS-EEEE-PPPTT--GGGEEEEEETTEEEEEETTS--SEEEE--------

Foldseek 3Di:
DPPDQWPPDWDFDADPNRTQWIWTDGPVDIDIGGDDDPPQPPVQWDWDDDQQWTWTDGHPDDTPDTGGNDPPPPDD

pLDDT: mean 76.57, std 13.78, range [37.72, 89.44]

Solvent-accessible surface area (backbone atoms only — not comparable to full-atom values): 4998 Å² total; per-residue (Å²): 134,94,80,83,72,62,64,90,62,71,45,72,46,67,57,96,89,38,74,54,35,33,36,39,51,46,96,88,48,75,51,78,47,69,74,76,65,89,88,65,62,72,90,39,54,43,78,47,83,51,94,51,33,40,38,33,31,41,72,95,54,79,60,83,39,78,44,71,54,72,84,77,74,76,81,128

Mean predicted aligned error: 8.96 Å

Radius of gyration: 14.86 Å; Cα contacts (8 Å, |Δi|>4): 96; chains: 1; bounding box: 45×28×44 Å